Protein AF-A0A5B7X3A3-F1 (afdb_monomer_lite)

Structure (mmCIF, N/CA/C/O backbone):
data_AF-A0A5B7X3A3-F1
#
_entry.id   AF-A0A5B7X3A3-F1
#
loop_
_atom_site.group_PDB
_atom_site.id
_atom_site.type_symbol
_atom_site.label_atom_id
_atom_site.label_alt_id
_atom_site.label_comp_id
_atom_site.label_asym_id
_atom_site.label_entity_id
_atom_site.label_seq_id
_atom_site.pdbx_PDB_ins_code
_atom_site.Cartn_x
_atom_site.Cartn_y
_atom_site.Cartn_z
_atom_site.occupancy
_atom_site.B_iso_or_equiv
_atom_site.auth_seq_id
_atom_site.auth_comp_id
_atom_site.auth_asym_id
_atom_site.auth_atom_id
_atom_site.pdbx_PDB_model_num
ATOM 1 N N . MET A 1 1 ? 7.270 -2.723 -16.522 1.00 82.25 1 MET A N 1
ATOM 2 C CA . MET A 1 1 ? 7.005 -1.269 -16.725 1.00 82.25 1 MET A CA 1
ATOM 3 C C . MET A 1 1 ? 8.292 -0.487 -16.460 1.00 82.25 1 MET A C 1
ATOM 5 O O . MET A 1 1 ? 9.128 -0.999 -15.739 1.00 82.25 1 MET A O 1
ATOM 9 N N . LYS A 1 2 ? 8.498 0.722 -17.012 1.00 85.38 2 LYS A N 1
ATOM 10 C CA . LYS A 1 2 ? 9.693 1.534 -16.686 1.00 85.38 2 LYS A CA 1
ATOM 11 C C . LYS A 1 2 ? 9.581 2.162 -15.286 1.00 85.38 2 LYS A C 1
ATOM 13 O O . LYS A 1 2 ? 8.530 2.709 -14.952 1.00 85.38 2 LYS A O 1
ATOM 18 N N . LYS A 1 3 ? 10.686 2.175 -14.526 1.00 85.12 3 LYS A N 1
ATOM 19 C CA . LYS A 1 3 ? 10.807 2.754 -13.168 1.00 85.12 3 LYS A CA 1
ATOM 20 C C . LYS A 1 3 ? 10.191 4.150 -13.033 1.00 85.12 3 LYS A C 1
ATOM 22 O O . LYS A 1 3 ? 9.312 4.358 -12.205 1.00 85.12 3 LYS A O 1
ATOM 27 N N . HIS A 1 4 ? 10.581 5.091 -13.894 1.00 87.69 4 HIS A N 1
ATOM 28 C CA . HIS A 1 4 ? 10.053 6.460 -13.844 1.00 87.69 4 HIS A CA 1
ATOM 29 C C . HIS A 1 4 ? 8.538 6.536 -14.062 1.00 87.69 4 HIS A C 1
ATOM 31 O O . HIS A 1 4 ? 7.870 7.362 -13.447 1.00 87.69 4 HIS A O 1
ATOM 37 N N . THR A 1 5 ? 7.978 5.671 -14.910 1.00 89.38 5 THR A N 1
ATOM 38 C CA . THR A 1 5 ? 6.531 5.620 -15.142 1.00 89.38 5 THR A CA 1
ATOM 39 C C . THR A 1 5 ? 5.799 5.115 -13.904 1.00 89.38 5 THR A C 1
ATOM 41 O O . THR A 1 5 ? 4.796 5.709 -13.523 1.00 89.38 5 THR A O 1
ATOM 44 N N . ALA A 1 6 ? 6.327 4.072 -13.262 1.00 87.88 6 ALA A N 1
ATOM 45 C CA . ALA A 1 6 ? 5.771 3.505 -12.039 1.00 87.88 6 ALA A CA 1
ATOM 46 C C . ALA A 1 6 ? 5.747 4.532 -10.894 1.00 87.88 6 ALA A C 1
ATOM 48 O O . ALA A 1 6 ? 4.691 4.803 -10.325 1.00 87.88 6 ALA A O 1
ATOM 49 N N . ILE A 1 7 ? 6.889 5.183 -10.640 1.00 90.00 7 ILE A N 1
ATOM 50 C CA . ILE A 1 7 ? 7.012 6.237 -9.622 1.00 90.00 7 ILE A CA 1
ATOM 51 C C . ILE A 1 7 ? 6.060 7.395 -9.925 1.00 90.00 7 ILE A C 1
ATOM 53 O O . ILE A 1 7 ? 5.365 7.873 -9.032 1.00 90.00 7 ILE A O 1
ATOM 57 N N . ARG A 1 8 ? 5.981 7.836 -11.188 1.00 93.56 8 ARG A N 1
ATOM 58 C CA . ARG A 1 8 ? 5.074 8.922 -11.584 1.00 93.56 8 ARG A CA 1
ATOM 59 C C . ARG A 1 8 ? 3.616 8.581 -11.275 1.00 93.56 8 ARG A C 1
ATOM 61 O O . ARG A 1 8 ? 2.918 9.426 -10.732 1.00 93.56 8 ARG A O 1
ATOM 68 N N . LEU A 1 9 ? 3.172 7.363 -11.591 1.00 92.19 9 LEU A N 1
ATOM 69 C CA . LEU A 1 9 ? 1.798 6.932 -11.319 1.00 92.19 9 LEU A CA 1
ATOM 70 C C . LEU A 1 9 ? 1.484 6.938 -9.817 1.00 92.19 9 LEU A C 1
ATOM 72 O O . LEU A 1 9 ? 0.423 7.425 -9.433 1.00 92.19 9 LEU A O 1
ATOM 76 N N . LEU A 1 10 ? 2.407 6.462 -8.974 1.00 91.25 10 LEU A N 1
ATOM 77 C CA . LEU A 1 10 ? 2.237 6.493 -7.517 1.00 91.25 10 LEU A CA 1
ATOM 78 C C . LEU A 1 10 ? 2.225 7.926 -6.966 1.00 91.25 10 LEU A C 1
ATOM 80 O O . LEU A 1 10 ? 1.368 8.256 -6.151 1.00 91.25 10 LEU A O 1
ATOM 84 N N . ARG A 1 11 ? 3.105 8.808 -7.460 1.00 92.62 11 ARG A N 1
ATOM 85 C CA . ARG A 1 11 ? 3.114 10.230 -7.070 1.00 92.62 11 ARG A CA 1
ATOM 86 C C . ARG A 1 11 ? 1.816 10.944 -7.441 1.00 92.62 11 ARG A C 1
ATOM 88 O O . ARG A 1 11 ? 1.346 11.771 -6.669 1.00 92.62 11 ARG A O 1
ATOM 95 N N . THR A 1 12 ? 1.206 10.606 -8.576 1.00 93.00 12 THR A N 1
ATOM 96 C CA . THR A 1 12 ? -0.121 11.128 -8.936 1.00 93.00 12 THR A CA 1
ATOM 97 C C . THR A 1 12 ? -1.194 10.674 -7.943 1.00 93.00 12 THR A C 1
ATOM 99 O O . THR A 1 12 ? -2.018 11.487 -7.539 1.00 93.00 12 THR A O 1
ATOM 102 N N . GLN A 1 13 ? -1.175 9.416 -7.485 1.00 91.50 13 GLN A N 1
ATOM 103 C CA . GLN A 1 13 ? -2.125 8.968 -6.454 1.00 91.50 13 GLN A CA 1
ATOM 104 C C . GLN A 1 13 ? -1.891 9.662 -5.107 1.00 91.50 13 GLN A C 1
ATOM 106 O O . GLN A 1 13 ? -2.857 9.985 -4.417 1.00 91.50 13 GLN A O 1
ATOM 111 N N . LEU A 1 14 ? -0.631 9.953 -4.767 1.00 91.44 14 LEU A N 1
ATOM 112 C CA . LEU A 1 14 ? -0.276 10.721 -3.575 1.00 91.44 14 LEU A CA 1
ATOM 113 C C . LEU A 1 14 ? -0.814 12.154 -3.653 1.00 91.44 14 LEU A C 1
ATOM 115 O O . LEU A 1 14 ? -1.411 12.633 -2.704 1.00 91.44 14 LEU A O 1
ATOM 119 N N . GLN A 1 15 ? -0.712 12.824 -4.800 1.00 90.19 15 GLN A N 1
ATOM 120 C CA . GLN A 1 15 ? -1.330 14.145 -4.980 1.00 90.19 15 GLN A CA 1
ATOM 121 C C . GLN A 1 15 ? -2.860 14.081 -4.865 1.00 90.19 15 GLN A C 1
ATOM 123 O O . GLN A 1 15 ? -3.474 14.909 -4.193 1.00 90.19 15 GLN A O 1
ATOM 128 N N . ASN A 1 16 ? -3.473 13.059 -5.465 1.00 88.50 16 ASN A N 1
ATOM 129 C CA . ASN A 1 16 ? -4.925 12.899 -5.479 1.00 88.50 16 ASN A CA 1
ATOM 130 C C . ASN A 1 16 ? -5.526 12.627 -4.092 1.00 88.50 16 ASN A C 1
ATOM 132 O O . ASN A 1 16 ? -6.689 12.953 -3.882 1.00 88.50 16 ASN A O 1
ATOM 136 N N . ILE A 1 17 ? -4.766 12.078 -3.135 1.00 86.25 17 ILE A N 1
ATOM 137 C CA . ILE A 1 17 ? -5.293 11.801 -1.786 1.00 86.25 17 ILE A CA 1
ATOM 138 C C . ILE A 1 17 ? -5.632 13.085 -1.009 1.00 86.25 17 ILE A C 1
ATOM 140 O O . ILE A 1 17 ? -6.494 13.094 -0.121 1.00 86.25 17 ILE A O 1
ATOM 144 N N . HIS A 1 18 ? -4.959 14.187 -1.342 1.00 82.38 18 HIS A N 1
ATOM 145 C CA . HIS A 1 18 ? -5.186 15.490 -0.725 1.00 82.38 18 HIS A CA 1
ATOM 146 C C . HIS A 1 18 ? -6.265 16.299 -1.440 1.00 82.38 18 HIS A C 1
ATOM 148 O O . HIS A 1 18 ? -6.723 17.285 -0.873 1.00 82.38 18 HIS A O 1
ATOM 154 N N . ASN A 1 19 ? -6.707 15.873 -2.626 1.00 84.50 19 ASN A N 1
ATOM 155 C CA . ASN A 1 19 ? -7.786 16.543 -3.334 1.00 84.50 19 ASN A CA 1
ATOM 156 C C . ASN A 1 19 ? -9.098 16.398 -2.543 1.00 84.50 19 ASN A C 1
ATOM 158 O O . ASN A 1 19 ? -9.486 15.289 -2.170 1.00 84.50 19 ASN A O 1
ATOM 162 N N . GLU A 1 20 ? -9.749 17.520 -2.250 1.00 76.94 20 GLU A N 1
ATOM 163 C CA . GLU A 1 20 ? -11.013 17.555 -1.509 1.00 76.94 20 GLU A CA 1
ATOM 164 C C . GLU A 1 20 ? -12.199 17.102 -2.371 1.00 76.94 20 GLU A C 1
ATOM 166 O O . GLU A 1 20 ? -13.174 16.578 -1.833 1.00 76.94 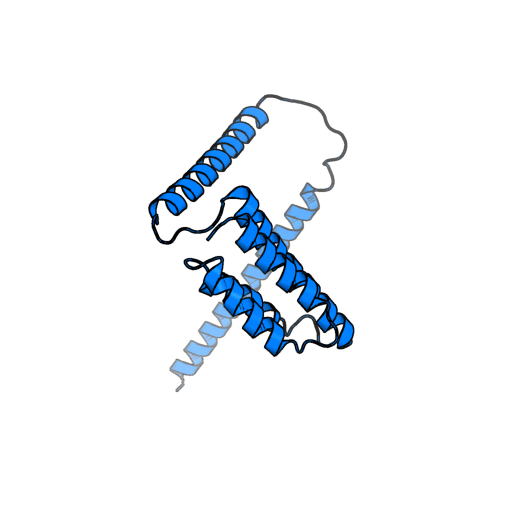20 GLU A O 1
ATOM 171 N N . ASP A 1 21 ? -12.079 17.217 -3.697 1.00 79.19 21 ASP A N 1
ATOM 172 C CA . ASP A 1 21 ? -13.144 16.890 -4.650 1.00 79.19 21 ASP A CA 1
ATOM 173 C C . ASP A 1 21 ? -13.256 15.385 -4.939 1.00 79.19 21 ASP A C 1
ATOM 175 O O . ASP A 1 21 ? -14.303 14.901 -5.374 1.00 79.19 21 ASP A O 1
ATOM 179 N N . ILE A 1 22 ? -12.179 14.624 -4.718 1.00 77.00 22 ILE A N 1
ATOM 180 C CA . ILE A 1 22 ? -12.147 13.191 -5.022 1.00 77.00 22 ILE A CA 1
ATOM 181 C C . ILE A 1 22 ? -12.740 12.411 -3.852 1.00 77.00 22 ILE A C 1
ATOM 183 O O . ILE A 1 22 ? -12.244 12.454 -2.721 1.00 77.00 22 ILE A O 1
ATOM 187 N N . LYS A 1 23 ? -13.779 11.618 -4.137 1.00 80.25 23 LYS A N 1
ATOM 188 C CA . LYS A 1 23 ? -14.327 10.697 -3.143 1.00 80.25 23 LYS A CA 1
ATOM 189 C C . LYS A 1 23 ? -13.310 9.613 -2.820 1.00 80.25 23 LYS A C 1
ATOM 191 O O . LYS A 1 23 ? -12.620 9.077 -3.683 1.00 80.25 23 LYS A O 1
ATOM 196 N N . ARG A 1 24 ? -13.264 9.235 -1.548 1.00 75.62 24 ARG A N 1
ATOM 197 C CA . ARG A 1 24 ? -12.320 8.241 -1.035 1.00 75.62 24 ARG A CA 1
ATOM 198 C C . ARG A 1 24 ? -12.383 6.905 -1.780 1.00 75.62 24 ARG A C 1
ATOM 200 O O . ARG A 1 24 ? -11.335 6.358 -2.107 1.00 75.62 24 ARG A O 1
ATOM 207 N N . ASP A 1 25 ? -13.583 6.404 -2.052 1.00 81.69 25 ASP A N 1
ATOM 208 C CA . ASP A 1 25 ? -13.771 5.106 -2.711 1.00 81.69 25 ASP A CA 1
ATOM 209 C C . ASP A 1 25 ? -13.267 5.145 -4.159 1.00 81.69 25 ASP A C 1
ATOM 211 O O . ASP A 1 25 ? -12.625 4.210 -4.632 1.00 81.69 25 ASP A O 1
ATOM 215 N N . GLU A 1 26 ? -13.465 6.275 -4.841 1.00 84.56 26 GLU A N 1
ATOM 216 C CA . GLU A 1 26 ? -12.942 6.511 -6.189 1.00 84.56 26 GLU A CA 1
ATOM 217 C C . GLU A 1 26 ? -11.408 6.553 -6.185 1.00 84.56 26 GLU A C 1
ATOM 219 O O . GLU A 1 26 ? -10.762 5.933 -7.036 1.00 84.56 26 GLU A O 1
ATOM 224 N N . TRP A 1 27 ? -10.812 7.217 -5.189 1.00 89.62 27 TRP A N 1
ATOM 225 C CA . TRP A 1 27 ? -9.362 7.216 -4.998 1.00 89.62 27 TRP A CA 1
ATOM 226 C C . TRP A 1 27 ? -8.820 5.808 -4.727 1.00 89.62 27 TRP A C 1
ATOM 228 O O . TRP A 1 27 ? -7.800 5.429 -5.306 1.00 89.62 27 TRP A O 1
ATOM 238 N N . LEU A 1 28 ? -9.506 5.016 -3.897 1.00 87.56 28 LEU A N 1
ATOM 239 C CA . LEU A 1 28 ? -9.104 3.649 -3.567 1.00 87.56 28 LEU A CA 1
ATOM 240 C C . LEU A 1 28 ? -9.117 2.755 -4.813 1.00 87.56 28 LEU A C 1
ATOM 242 O O . LEU A 1 28 ? -8.113 2.115 -5.111 1.00 87.56 28 LEU A O 1
ATOM 246 N N . ILE A 1 29 ? -10.196 2.781 -5.600 1.00 88.25 29 ILE A N 1
ATOM 247 C CA . ILE A 1 29 ? -10.321 2.006 -6.848 1.00 88.25 29 ILE A CA 1
ATOM 248 C C . ILE A 1 29 ? -9.233 2.400 -7.861 1.00 88.25 29 ILE A C 1
ATOM 250 O O . ILE A 1 29 ? -8.570 1.538 -8.457 1.00 88.25 29 ILE A O 1
ATOM 254 N N . SER A 1 30 ? -9.016 3.707 -8.039 1.00 90.00 30 SER A N 1
ATOM 255 C CA . SER A 1 30 ? -7.948 4.247 -8.890 1.00 90.00 30 SER A CA 1
ATOM 256 C C . SER A 1 30 ? -6.570 3.759 -8.433 1.00 90.00 30 SER A C 1
ATOM 258 O O . SER A 1 30 ? -5.777 3.256 -9.234 1.00 90.00 30 SER A O 1
ATOM 260 N N . THR A 1 31 ? -6.299 3.853 -7.132 1.00 89.69 31 THR A N 1
ATOM 261 C CA . THR A 1 31 ? -5.017 3.468 -6.535 1.00 89.69 31 THR A CA 1
ATOM 262 C C . THR A 1 31 ? -4.783 1.967 -6.649 1.00 89.69 31 THR A C 1
ATOM 264 O O . THR A 1 31 ? -3.706 1.560 -7.077 1.00 89.69 31 THR A O 1
ATOM 267 N N . THR A 1 32 ? -5.792 1.139 -6.389 1.00 90.06 32 THR A N 1
ATOM 268 C CA . THR A 1 32 ? -5.745 -0.317 -6.588 1.00 90.06 32 THR A CA 1
ATOM 269 C C . THR A 1 32 ? -5.398 -0.675 -8.033 1.00 90.06 32 THR A C 1
ATOM 271 O O . THR A 1 32 ? -4.511 -1.493 -8.281 1.00 90.06 32 THR A O 1
ATOM 274 N N . THR A 1 33 ? -6.009 0.006 -9.005 1.00 91.19 33 THR A N 1
ATOM 275 C CA . THR A 1 33 ? -5.699 -0.192 -10.432 1.00 91.19 33 THR A CA 1
ATOM 276 C C . THR A 1 33 ? -4.245 0.160 -10.758 1.00 91.19 33 THR A C 1
ATOM 278 O O . THR A 1 33 ? -3.593 -0.522 -11.553 1.00 91.19 33 THR A O 1
ATOM 281 N N . VAL A 1 34 ? -3.711 1.221 -10.147 1.00 90.81 34 VAL A N 1
ATOM 282 C CA . VAL A 1 34 ? -2.298 1.595 -10.287 1.00 90.81 34 VAL A CA 1
ATOM 283 C C . VA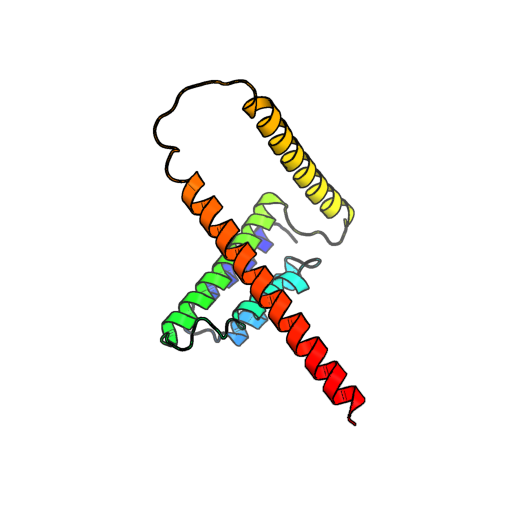L A 1 34 ? -1.390 0.551 -9.638 1.00 90.81 34 VAL A C 1
ATOM 285 O O . VAL A 1 34 ? -0.421 0.132 -10.270 1.00 90.81 34 VAL A O 1
ATOM 288 N N . LEU A 1 35 ? -1.706 0.088 -8.428 1.00 88.81 35 LEU A N 1
ATOM 289 C CA . LEU A 1 35 ? -0.908 -0.903 -7.705 1.00 88.81 35 LEU A CA 1
ATOM 290 C C . LEU A 1 35 ? -0.826 -2.234 -8.455 1.00 88.81 35 LEU A C 1
ATOM 292 O O . LEU A 1 35 ? 0.270 -2.768 -8.578 1.00 88.81 35 LEU A O 1
ATOM 296 N N . LEU A 1 36 ? -1.921 -2.705 -9.057 1.00 89.00 36 LEU A N 1
ATOM 297 C CA . LEU A 1 36 ? -1.921 -3.903 -9.913 1.00 89.00 36 LEU A CA 1
ATOM 298 C C . LEU A 1 36 ? -0.958 -3.786 -11.102 1.00 89.00 36 LEU A C 1
ATOM 300 O O . LEU A 1 36 ? -0.355 -4.767 -11.529 1.00 89.00 36 LEU A O 1
ATOM 304 N N . ARG A 1 37 ? -0.799 -2.576 -11.649 1.00 85.62 37 ARG A N 1
ATOM 305 C CA . ARG A 1 37 ? 0.117 -2.320 -12.770 1.00 85.62 37 ARG A CA 1
ATOM 306 C C . ARG A 1 37 ? 1.563 -2.160 -12.316 1.00 85.62 37 ARG A C 1
ATOM 308 O O . ARG A 1 37 ? 2.471 -2.531 -13.057 1.00 85.62 37 ARG A O 1
ATOM 315 N N . VAL A 1 38 ? 1.775 -1.549 -11.152 1.00 87.25 38 VAL A N 1
ATOM 316 C CA . VAL A 1 38 ? 3.103 -1.237 -10.606 1.00 87.25 38 VAL A CA 1
ATOM 317 C C . VAL A 1 38 ? 3.749 -2.442 -9.931 1.00 87.25 38 VAL A C 1
ATOM 319 O O . VAL A 1 38 ? 4.946 -2.655 -10.115 1.00 87.25 38 VAL A O 1
ATOM 322 N N . PHE A 1 39 ? 2.952 -3.234 -9.223 1.00 86.94 39 PHE A N 1
ATOM 323 C CA . PHE A 1 39 ? 3.381 -4.374 -8.424 1.00 86.94 39 PHE A CA 1
ATOM 324 C C . PHE A 1 39 ? 2.584 -5.634 -8.791 1.00 86.94 39 PHE A C 1
ATOM 326 O O . PHE A 1 39 ? 1.815 -6.132 -7.975 1.00 86.94 39 PHE A O 1
ATOM 333 N N . PRO A 1 40 ? 2.706 -6.166 -10.018 1.00 84.50 40 PRO A N 1
ATOM 334 C CA . PRO A 1 40 ? 1.913 -7.314 -10.460 1.00 84.50 40 PRO A CA 1
ATOM 335 C C . PRO A 1 40 ? 2.076 -8.579 -9.598 1.00 84.50 40 PRO A C 1
ATOM 337 O O . PRO A 1 40 ? 1.218 -9.453 -9.667 1.00 84.50 40 PRO A O 1
ATOM 340 N N . LEU A 1 41 ? 3.157 -8.714 -8.821 1.00 82.31 41 LEU A N 1
AT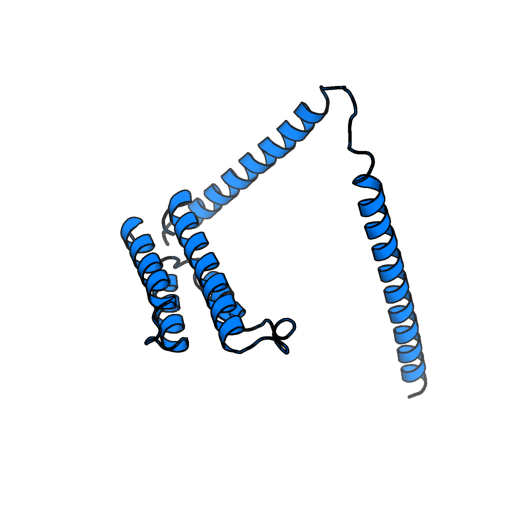OM 341 C CA . LEU A 1 41 ? 3.404 -9.881 -7.967 1.00 82.31 41 LEU A CA 1
ATOM 342 C C . LEU A 1 41 ? 2.962 -9.653 -6.520 1.00 82.31 41 LEU A C 1
ATOM 344 O O . LEU A 1 41 ? 2.522 -10.597 -5.866 1.00 82.31 41 LEU A O 1
ATOM 348 N N . SER A 1 42 ? 3.096 -8.427 -6.008 1.00 84.56 42 SER A N 1
ATOM 349 C CA . SER A 1 42 ? 2.775 -8.100 -4.611 1.00 84.56 42 SER A CA 1
ATOM 350 C C . SER A 1 42 ? 1.530 -7.223 -4.430 1.00 84.56 42 SER A C 1
ATOM 352 O O . SER A 1 42 ? 1.244 -6.799 -3.304 1.00 84.56 42 SER A O 1
ATOM 354 N N . ALA A 1 43 ? 0.766 -6.983 -5.503 1.00 85.94 43 ALA A N 1
ATOM 355 C CA . ALA A 1 43 ? -0.426 -6.137 -5.503 1.00 85.94 43 ALA A CA 1
ATOM 356 C C . ALA A 1 43 ? -1.405 -6.504 -4.388 1.00 85.94 43 ALA A C 1
ATOM 358 O O . ALA A 1 43 ? -1.749 -5.627 -3.606 1.00 85.94 43 ALA A O 1
ATOM 359 N N . ASP A 1 44 ? -1.788 -7.775 -4.253 1.00 83.75 44 ASP A N 1
ATOM 360 C CA . ASP A 1 44 ? -2.805 -8.206 -3.282 1.00 83.75 44 ASP A CA 1
ATOM 361 C C . ASP A 1 44 ? -2.439 -7.818 -1.844 1.00 83.75 44 ASP A C 1
ATOM 363 O O . ASP A 1 44 ? -3.262 -7.303 -1.087 1.00 83.75 44 ASP A O 1
ATOM 367 N N . LYS A 1 45 ? -1.163 -7.984 -1.473 1.00 85.62 45 LYS A N 1
ATOM 368 C CA . LYS A 1 45 ? -0.668 -7.598 -0.147 1.00 85.62 45 LYS A CA 1
ATOM 369 C C . LYS A 1 45 ? -0.698 -6.081 0.039 1.00 85.62 45 LYS A C 1
ATOM 371 O O . LYS A 1 45 ? -1.082 -5.609 1.108 1.00 85.62 45 LYS A O 1
ATOM 376 N N . LYS A 1 46 ? -0.274 -5.319 -0.973 1.00 87.62 46 LYS A N 1
ATOM 377 C CA . LYS A 1 46 ? -0.220 -3.848 -0.917 1.00 87.62 46 LYS A CA 1
ATOM 378 C C . LYS A 1 46 ? -1.621 -3.229 -0.911 1.00 87.62 46 LYS A C 1
ATOM 380 O O . LYS A 1 46 ? -1.874 -2.303 -0.147 1.00 87.62 46 LYS A O 1
ATOM 385 N N . ILE A 1 47 ? -2.546 -3.786 -1.688 1.00 87.94 47 ILE A N 1
ATOM 386 C CA . ILE A 1 47 ? -3.970 -3.428 -1.682 1.00 87.94 47 ILE A CA 1
ATOM 387 C C . ILE A 1 47 ? -4.559 -3.704 -0.298 1.00 87.94 47 ILE A C 1
ATOM 389 O O . ILE A 1 47 ? -5.103 -2.792 0.318 1.00 87.94 47 ILE A O 1
ATOM 393 N N . GLY A 1 48 ? -4.335 -4.902 0.256 1.00 84.31 48 GLY A N 1
ATOM 394 C CA . GLY A 1 48 ? -4.810 -5.250 1.596 1.00 84.31 48 GLY A CA 1
ATOM 395 C C . GLY A 1 48 ? -4.277 -4.320 2.695 1.00 84.31 48 GLY A C 1
ATOM 396 O O . GLY A 1 48 ? -5.016 -3.956 3.605 1.00 84.31 48 GLY A O 1
ATOM 397 N N . GLN A 1 49 ? -3.021 -3.866 2.608 1.00 84.44 49 GLN A N 1
ATOM 398 C CA . GLN A 1 49 ? -2.471 -2.864 3.536 1.00 84.44 49 GLN A CA 1
ATOM 399 C C . GLN A 1 49 ? -3.189 -1.511 3.439 1.00 84.44 49 GLN A C 1
ATOM 401 O O . GLN A 1 49 ? -3.407 -0.854 4.462 1.00 84.44 49 GLN A O 1
ATOM 406 N N . LEU A 1 50 ? -3.553 -1.101 2.222 1.00 83.12 50 LEU A N 1
ATOM 407 C CA . LEU A 1 50 ? -4.250 0.154 1.959 1.00 83.12 50 LEU A CA 1
ATOM 408 C C . LEU A 1 50 ? -5.712 0.099 2.439 1.00 83.12 50 LEU A C 1
ATOM 410 O O . LEU A 1 50 ? -6.202 1.056 3.037 1.00 83.12 50 LEU A O 1
ATOM 414 N N . GLU A 1 51 ? -6.383 -1.037 2.251 1.00 81.75 51 GLU A N 1
ATOM 415 C CA . GLU A 1 51 ? -7.753 -1.290 2.723 1.00 81.75 51 GLU A CA 1
ATOM 416 C C . GLU A 1 51 ? -7.817 -1.396 4.256 1.00 81.75 51 GLU A C 1
ATOM 418 O O . GLU A 1 51 ? -8.700 -0.828 4.896 1.00 81.75 51 GLU A O 1
ATOM 423 N N . GLN A 1 52 ? -6.815 -2.012 4.895 1.00 77.06 52 GLN A N 1
ATOM 424 C CA . GLN A 1 52 ? -6.726 -2.129 6.361 1.00 77.06 52 GLN A CA 1
ATOM 425 C C . GLN A 1 52 ? -6.565 -0.794 7.102 1.00 77.06 52 GLN A C 1
ATOM 427 O O . GLN A 1 52 ? -6.686 -0.749 8.330 1.00 77.06 52 GLN A O 1
ATOM 432 N N . ILE A 1 53 ? -6.338 0.320 6.399 1.00 70.12 53 ILE A N 1
ATOM 433 C CA . ILE A 1 53 ? -6.433 1.669 6.982 1.00 70.12 53 ILE A CA 1
ATOM 434 C C . ILE A 1 53 ? -7.827 1.906 7.603 1.00 70.12 53 ILE A C 1
ATOM 436 O O . ILE A 1 53 ? -7.974 2.745 8.494 1.00 70.12 53 ILE A O 1
ATOM 440 N N . GLU A 1 54 ? -8.836 1.140 7.182 1.00 59.81 54 GLU A N 1
ATOM 441 C CA . GLU A 1 54 ? -10.215 1.212 7.671 1.00 59.81 54 GLU A CA 1
ATOM 442 C C . GLU A 1 54 ? -10.442 0.576 9.044 1.00 59.81 54 GLU A C 1
ATOM 444 O O . GLU A 1 54 ? -11.293 1.052 9.797 1.00 59.81 54 GLU A O 1
ATOM 449 N N . ASN A 1 55 ? -9.631 -0.409 9.430 1.00 56.69 55 ASN A N 1
ATOM 450 C CA . ASN A 1 55 ? -9.911 -1.273 10.576 1.00 56.69 55 ASN A CA 1
ATOM 451 C C . ASN A 1 55 ? -9.096 -0.907 11.819 1.00 56.69 55 ASN A C 1
ATOM 453 O O . ASN A 1 55 ? -8.346 -1.728 12.340 1.00 56.69 55 ASN A O 1
ATOM 457 N N . ASN A 1 56 ? -9.260 0.317 12.330 1.00 54.44 56 ASN A N 1
ATOM 458 C CA . ASN A 1 56 ? -8.777 0.647 13.676 1.00 54.44 56 ASN A CA 1
ATOM 459 C C . ASN A 1 56 ? -9.931 1.127 14.575 1.00 54.44 56 ASN A C 1
ATOM 461 O O . ASN A 1 56 ? -10.040 2.323 14.849 1.00 54.44 56 ASN A O 1
ATOM 465 N N . PRO A 1 57 ? -10.833 0.219 14.994 1.00 52.81 57 PRO A N 1
ATOM 466 C CA . PRO A 1 57 ? -12.015 0.585 15.773 1.00 52.81 57 PRO A CA 1
ATOM 467 C C . PRO A 1 57 ? -11.672 1.167 17.156 1.00 52.81 57 PRO A C 1
ATOM 469 O O . PRO A 1 57 ? -12.408 2.007 17.650 1.00 52.81 57 PRO A O 1
ATOM 472 N N . GLY A 1 58 ? -10.526 0.812 17.750 1.00 52.94 58 GLY A N 1
ATOM 473 C CA . GLY A 1 58 ? -10.207 1.168 19.141 1.00 52.94 58 GLY A CA 1
ATOM 474 C C . GLY A 1 58 ? -9.548 2.532 19.390 1.00 52.94 58 GLY A C 1
ATOM 475 O O . GLY A 1 58 ? -9.305 2.860 20.543 1.00 52.94 58 GLY A O 1
ATOM 476 N N . TYR A 1 59 ? -9.217 3.322 18.359 1.00 52.06 59 TYR A N 1
ATOM 477 C CA . TYR A 1 59 ? -8.441 4.571 18.532 1.00 52.06 59 TYR A CA 1
ATOM 478 C C . TYR A 1 59 ? -9.247 5.857 18.278 1.00 52.06 59 TYR A C 1
ATOM 480 O O . TYR A 1 59 ? -8.706 6.956 18.352 1.00 52.06 59 TYR A O 1
ATOM 488 N N . PHE A 1 60 ? -10.524 5.746 17.904 1.00 54.31 60 PHE A N 1
ATOM 489 C CA . PHE A 1 60 ? -11.226 6.822 17.197 1.00 54.31 60 PHE A CA 1
ATOM 490 C C . PHE A 1 60 ? -12.635 7.149 17.707 1.00 54.31 60 PHE A C 1
ATOM 492 O O . PHE A 1 60 ? -13.318 7.939 17.049 1.00 54.31 60 PHE A O 1
ATOM 499 N N . GLU A 1 61 ? -13.077 6.582 18.831 1.00 58.56 61 GLU A N 1
ATOM 500 C CA . GLU A 1 61 ? -14.400 6.904 19.394 1.00 58.56 61 GLU A CA 1
ATOM 501 C C . GLU A 1 61 ? -14.476 8.362 19.886 1.00 58.56 61 GLU A C 1
ATOM 503 O O . GLU A 1 61 ? -15.486 9.021 19.656 1.00 58.56 61 GLU A O 1
ATOM 508 N N . ASP A 1 62 ? -13.365 8.922 20.382 1.00 60.00 62 ASP A N 1
ATOM 509 C CA . ASP A 1 62 ? -13.315 10.289 20.932 1.00 60.00 62 ASP A CA 1
ATOM 510 C C . ASP A 1 62 ? -12.806 11.368 19.950 1.00 60.00 62 ASP A C 1
ATOM 512 O O . ASP A 1 62 ? -12.708 12.549 20.294 1.00 60.00 62 ASP A O 1
ATOM 516 N N . LEU A 1 63 ? -12.442 11.002 18.713 1.00 64.38 63 LEU A N 1
ATOM 517 C CA . LEU A 1 63 ? -11.806 11.925 17.762 1.00 64.38 63 LEU A CA 1
ATOM 518 C C . LEU A 1 63 ? -12.793 12.482 16.714 1.00 64.38 63 LEU A C 1
ATOM 520 O O . LEU A 1 63 ? -13.484 11.710 16.041 1.00 64.38 63 LEU A O 1
ATOM 524 N N . PRO A 1 64 ? -12.793 13.810 16.459 1.00 74.06 64 PRO A N 1
ATOM 525 C CA . PRO A 1 64 ? -13.589 14.425 15.398 1.00 74.06 64 PRO A CA 1
ATOM 526 C C . PRO A 1 64 ? -13.349 13.768 14.033 1.00 74.06 64 PRO A C 1
ATOM 528 O O . PRO A 1 64 ? -12.213 13.435 13.685 1.00 74.06 64 PRO A O 1
ATOM 531 N N . ALA A 1 65 ? -14.401 13.644 13.216 1.00 70.50 65 ALA A N 1
ATOM 532 C CA . ALA A 1 65 ? -14.351 13.006 11.893 1.00 70.50 65 ALA A CA 1
ATOM 533 C C . ALA A 1 65 ? -13.195 13.506 11.005 1.00 70.50 65 ALA A C 1
ATOM 535 O O . ALA A 1 65 ? -12.516 12.701 10.372 1.00 70.50 65 ALA A O 1
ATOM 536 N N . GLN A 1 66 ? -12.905 14.808 11.030 1.00 72.31 66 GLN A N 1
ATOM 537 C CA . GLN A 1 66 ? -11.808 15.408 10.266 1.00 72.31 66 GLN A CA 1
ATOM 538 C C . GLN A 1 66 ? -10.421 14.905 10.692 1.00 72.31 66 GLN A C 1
ATOM 540 O O 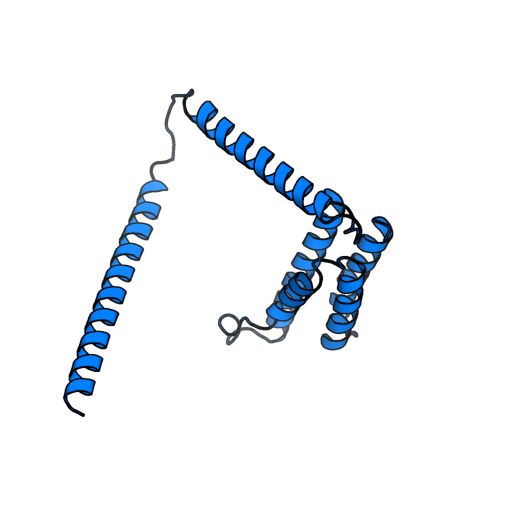. GLN A 1 66 ? -9.604 14.583 9.833 1.00 72.31 66 GLN A O 1
ATOM 545 N N . LYS A 1 67 ? -10.158 14.752 11.999 1.00 74.38 67 LYS A N 1
ATOM 546 C CA . LYS A 1 67 ? -8.877 14.212 12.492 1.00 74.38 67 LYS A CA 1
ATOM 547 C C . LYS A 1 67 ? -8.694 12.747 12.094 1.00 74.38 67 LYS A C 1
ATOM 549 O O . LYS A 1 67 ? -7.587 12.332 11.764 1.00 74.38 67 LYS A O 1
ATOM 554 N N . ARG A 1 68 ? -9.788 11.979 12.059 1.00 71.31 68 ARG A N 1
ATOM 555 C CA . ARG A 1 68 ? -9.783 10.580 11.595 1.00 71.31 68 ARG A CA 1
ATOM 556 C C . ARG A 1 68 ? -9.444 10.487 10.111 1.00 71.31 68 ARG A C 1
ATOM 558 O O . ARG A 1 68 ? -8.627 9.660 9.720 1.00 71.31 68 ARG A O 1
ATOM 565 N N . ILE A 1 69 ? -10.038 11.356 9.295 1.00 76.00 69 ILE A N 1
ATOM 566 C CA . ILE A 1 69 ? -9.747 11.436 7.859 1.00 76.00 69 ILE A CA 1
ATOM 567 C C . ILE A 1 69 ? -8.285 11.834 7.635 1.00 76.00 69 ILE A C 1
ATOM 569 O O . ILE A 1 69 ? -7.600 11.168 6.865 1.00 76.00 69 ILE A O 1
ATOM 573 N N . ALA A 1 70 ? -7.786 12.848 8.346 1.00 79.44 70 ALA A N 1
ATOM 574 C CA . ALA A 1 70 ? -6.394 13.286 8.245 1.00 79.44 70 ALA A CA 1
ATOM 575 C C . ALA A 1 70 ? -5.403 12.162 8.597 1.00 79.44 70 ALA A C 1
ATOM 577 O O . ALA A 1 70 ? -4.520 11.862 7.800 1.00 79.44 70 ALA A O 1
ATOM 578 N N . ALA A 1 71 ? -5.608 11.464 9.720 1.00 80.44 71 ALA A N 1
ATOM 579 C CA . ALA A 1 71 ? -4.753 10.346 10.129 1.00 80.44 71 ALA A CA 1
ATOM 580 C C . ALA A 1 71 ? -4.768 9.183 9.117 1.00 80.44 71 ALA A C 1
ATOM 582 O O . ALA A 1 71 ? -3.742 8.554 8.854 1.00 80.44 71 ALA A O 1
ATOM 583 N N . ARG A 1 72 ? -5.931 8.895 8.514 1.00 78.94 72 ARG A N 1
ATOM 584 C CA . ARG A 1 72 ? -6.051 7.879 7.456 1.00 78.94 72 ARG A CA 1
ATOM 585 C C . ARG A 1 72 ? -5.314 8.294 6.182 1.00 78.94 72 ARG A C 1
ATOM 587 O O . ARG A 1 72 ? -4.630 7.455 5.601 1.00 78.94 72 ARG A O 1
ATOM 594 N N . LYS A 1 73 ? -5.420 9.565 5.774 1.00 84.00 73 LYS A N 1
ATOM 595 C CA . LYS A 1 73 ? -4.680 10.116 4.626 1.00 84.00 73 LYS A CA 1
ATOM 596 C C . LYS A 1 73 ? -3.171 10.030 4.856 1.00 84.00 73 LYS A C 1
ATOM 598 O O . LYS A 1 73 ? -2.464 9.499 4.012 1.00 84.00 73 LYS A O 1
ATOM 603 N N . GLU A 1 74 ? -2.704 10.431 6.033 1.00 85.88 74 GLU A N 1
ATOM 604 C CA . GLU A 1 74 ? -1.287 10.366 6.408 1.00 85.88 74 GLU A CA 1
ATOM 605 C C . GLU A 1 74 ? -0.745 8.924 6.399 1.00 85.88 74 GLU A C 1
ATOM 607 O O . GLU A 1 74 ? 0.368 8.654 5.947 1.00 85.88 74 GLU A O 1
ATOM 612 N N . LYS A 1 75 ? -1.537 7.952 6.871 1.00 85.44 75 LYS A N 1
ATOM 613 C CA . LYS A 1 75 ? -1.153 6.533 6.834 1.00 85.44 75 LYS A CA 1
ATOM 614 C C . LYS A 1 75 ? -1.069 5.999 5.400 1.00 85.44 75 LYS A C 1
ATOM 616 O O . LYS A 1 75 ? -0.132 5.274 5.072 1.00 85.44 75 LYS A O 1
ATOM 621 N N . ALA A 1 76 ? -2.028 6.358 4.553 1.00 86.94 76 ALA A N 1
ATOM 622 C CA . ALA A 1 76 ? -2.027 5.992 3.139 1.00 86.94 76 ALA A CA 1
ATOM 623 C C . ALA A 1 76 ? -0.844 6.617 2.385 1.00 86.94 76 ALA A C 1
ATOM 625 O O . ALA A 1 76 ? -0.183 5.936 1.602 1.00 86.94 76 ALA A O 1
ATOM 626 N N . GLU A 1 77 ? -0.534 7.879 2.673 1.00 87.88 77 GLU A N 1
ATOM 627 C CA . GLU A 1 77 ? 0.631 8.581 2.139 1.00 87.88 77 GLU A CA 1
ATOM 628 C C . GLU A 1 77 ? 1.931 7.860 2.509 1.00 87.88 77 GLU A C 1
ATOM 630 O O . GLU A 1 77 ? 2.757 7.588 1.636 1.00 87.88 77 GLU A O 1
ATOM 635 N N . ARG A 1 78 ? 2.085 7.461 3.778 1.00 87.44 78 ARG A N 1
ATOM 636 C CA . ARG A 1 78 ? 3.238 6.667 4.227 1.00 87.44 78 ARG A CA 1
ATOM 637 C C . ARG A 1 78 ? 3.394 5.367 3.441 1.00 87.44 78 ARG A C 1
ATOM 639 O O . ARG A 1 78 ? 4.500 5.056 3.013 1.00 87.44 78 ARG A O 1
ATOM 646 N N . PHE A 1 79 ? 2.313 4.627 3.197 1.00 88.31 79 PHE A N 1
ATOM 647 C CA . PHE A 1 79 ? 2.398 3.414 2.377 1.00 88.31 79 PHE A CA 1
ATOM 648 C C . PHE A 1 79 ? 2.824 3.708 0.937 1.00 88.31 79 PHE A C 1
ATOM 650 O O . PHE A 1 79 ? 3.716 3.035 0.425 1.00 88.31 79 PHE A O 1
ATOM 657 N N . LEU A 1 80 ? 2.242 4.726 0.297 1.00 89.56 80 LEU A N 1
ATOM 658 C CA . LEU A 1 80 ? 2.613 5.099 -1.070 1.00 89.56 80 LEU A CA 1
ATOM 659 C C . LEU A 1 80 ? 4.071 5.564 -1.172 1.00 89.56 80 LEU A C 1
ATOM 661 O O . LEU A 1 80 ? 4.756 5.187 -2.123 1.00 89.56 80 LEU A O 1
ATOM 665 N N . ASN A 1 81 ? 4.563 6.322 -0.191 1.00 89.31 81 ASN A N 1
ATOM 666 C CA . ASN A 1 81 ? 5.967 6.726 -0.116 1.00 89.31 81 ASN A CA 1
ATOM 667 C C . ASN A 1 81 ? 6.895 5.517 0.040 1.00 89.31 81 ASN A C 1
ATOM 669 O O . ASN A 1 81 ? 7.849 5.394 -0.724 1.00 89.31 81 ASN A O 1
ATOM 673 N N . ASN A 1 82 ? 6.562 4.574 0.925 1.00 88.19 82 ASN A N 1
ATOM 674 C CA . ASN A 1 82 ? 7.331 3.336 1.080 1.00 88.19 82 ASN A CA 1
ATOM 675 C C . ASN A 1 82 ? 7.365 2.521 -0.223 1.00 88.19 82 ASN A C 1
ATOM 677 O O . ASN A 1 82 ? 8.383 1.931 -0.568 1.00 88.19 82 ASN A O 1
ATOM 681 N N . TYR A 1 83 ? 6.265 2.493 -0.980 1.00 89.00 83 TYR A N 1
ATOM 682 C CA . TYR A 1 83 ? 6.217 1.810 -2.275 1.00 89.00 83 TYR A CA 1
ATOM 683 C C . TYR A 1 83 ? 7.064 2.512 -3.343 1.00 89.00 83 TYR A C 1
ATOM 685 O O . TYR A 1 83 ? 7.677 1.845 -4.175 1.00 89.00 83 TYR A O 1
ATOM 693 N N . ILE A 1 84 ? 7.118 3.846 -3.334 1.00 88.88 84 ILE A N 1
ATOM 694 C CA . ILE A 1 84 ? 8.019 4.606 -4.209 1.00 88.88 84 ILE A CA 1
ATOM 695 C C . ILE A 1 84 ? 9.475 4.297 -3.852 1.00 88.88 84 ILE A C 1
ATOM 697 O O . ILE A 1 84 ? 10.255 3.995 -4.754 1.00 88.88 84 ILE A O 1
ATOM 701 N N . GLU A 1 85 ? 9.818 4.313 -2.565 1.00 86.00 85 GLU A N 1
ATOM 702 C CA . GLU A 1 85 ? 11.162 3.993 -2.075 1.00 86.00 85 GLU A CA 1
ATOM 703 C C . GLU A 1 85 ? 11.573 2.561 -2.446 1.00 86.00 85 GLU A C 1
ATOM 705 O O . GLU A 1 85 ? 12.674 2.331 -2.943 1.00 86.00 85 GLU A O 1
ATOM 710 N N . GLU A 1 86 ? 10.662 1.597 -2.315 1.00 83.38 86 GLU A N 1
ATOM 711 C CA . GLU A 1 86 ? 10.883 0.212 -2.737 1.00 83.38 86 GLU A CA 1
ATOM 712 C C . GLU A 1 86 ? 11.246 0.125 -4.226 1.00 83.38 86 GLU A C 1
ATOM 714 O O . GLU A 1 86 ? 12.217 -0.537 -4.588 1.00 83.38 86 GLU A O 1
ATOM 719 N N . ILE A 1 87 ? 10.542 0.859 -5.094 1.00 84.19 87 ILE A N 1
ATOM 720 C CA . ILE A 1 87 ? 10.878 0.943 -6.525 1.00 84.19 87 ILE A CA 1
ATOM 721 C C . ILE A 1 87 ? 12.208 1.676 -6.747 1.00 84.19 87 ILE A C 1
ATOM 723 O O . ILE A 1 87 ? 12.944 1.387 -7.701 1.00 84.19 87 ILE A O 1
ATOM 727 N N . GLU A 1 88 ? 12.526 2.661 -5.911 1.00 80.25 88 GLU A N 1
ATOM 728 C CA . GLU A 1 88 ? 13.782 3.396 -5.986 1.00 80.25 88 GLU A CA 1
ATOM 729 C C . GLU A 1 88 ? 14.988 2.509 -5.667 1.00 80.25 88 GLU A C 1
ATOM 731 O O . GLU A 1 88 ? 15.964 2.552 -6.426 1.00 80.25 88 GLU A O 1
ATOM 736 N N . VAL A 1 89 ? 14.873 1.659 -4.647 1.00 79.88 89 VAL A N 1
ATOM 737 C CA . VAL A 1 89 ? 15.930 0.759 -4.166 1.00 79.88 89 VAL A CA 1
ATOM 738 C C . VAL A 1 89 ? 15.992 -0.546 -4.962 1.00 79.88 89 VAL A C 1
ATOM 740 O O . VAL A 1 89 ? 17.068 -0.946 -5.403 1.00 79.88 89 VAL A O 1
ATOM 743 N N . MET A 1 90 ? 14.855 -1.218 -5.160 1.00 78.88 90 MET A N 1
ATOM 744 C CA . MET A 1 90 ? 14.787 -2.568 -5.742 1.00 78.88 90 MET A CA 1
ATOM 745 C C . MET A 1 90 ? 14.446 -2.576 -7.236 1.00 78.88 90 MET A C 1
ATOM 747 O O . MET A 1 90 ? 14.672 -3.575 -7.917 1.00 78.88 90 MET A O 1
ATOM 751 N N . GLY A 1 91 ? 13.938 -1.465 -7.771 1.00 79.62 91 GLY A N 1
ATOM 752 C CA . GLY A 1 91 ? 13.439 -1.397 -9.143 1.00 79.62 91 GLY A CA 1
ATOM 753 C C . GLY A 1 91 ? 11.989 -1.870 -9.271 1.00 79.62 91 GLY A C 1
ATOM 754 O O . GLY A 1 91 ? 11.282 -2.078 -8.292 1.00 79.62 91 GLY A O 1
ATOM 755 N N . THR A 1 92 ? 11.501 -1.976 -10.506 1.00 82.62 92 THR A N 1
ATOM 756 C CA . THR A 1 92 ? 10.128 -2.431 -10.769 1.00 82.62 92 THR A CA 1
ATOM 757 C C . THR A 1 92 ? 10.049 -3.945 -10.757 1.00 82.62 92 THR A C 1
ATOM 759 O O . THR A 1 92 ? 10.904 -4.598 -11.354 1.00 82.62 92 THR A O 1
ATOM 762 N N . GLU A 1 93 ? 8.971 -4.490 -10.198 1.00 77.25 93 GLU A N 1
ATOM 763 C CA . GLU A 1 93 ? 8.673 -5.913 -10.326 1.00 77.25 93 GLU A CA 1
ATOM 764 C C . GLU A 1 93 ? 8.559 -6.298 -11.806 1.00 77.25 93 GLU A C 1
ATOM 766 O O . GLU A 1 93 ? 7.758 -5.741 -12.566 1.00 77.25 93 GLU A O 1
ATOM 771 N N . ASN A 1 94 ? 9.369 -7.267 -12.217 1.00 66.44 94 ASN A N 1
ATOM 772 C CA . ASN A 1 94 ? 9.233 -7.916 -13.505 1.00 66.44 94 ASN A CA 1
ATOM 773 C C . ASN A 1 94 ? 8.589 -9.282 -13.275 1.00 66.44 94 ASN A C 1
ATOM 775 O O . ASN A 1 94 ? 9.088 -10.108 -12.515 1.00 66.44 94 ASN A O 1
ATOM 779 N N . THR A 1 95 ? 7.502 -9.556 -13.990 1.00 59.25 95 THR A N 1
ATOM 780 C CA . THR A 1 95 ? 6.811 -10.856 -13.995 1.00 59.25 95 THR A CA 1
ATOM 781 C C . THR A 1 95 ? 7.678 -12.014 -14.522 1.00 59.25 95 THR A C 1
ATOM 783 O O . THR A 1 95 ? 7.242 -13.160 -14.494 1.00 59.25 95 THR A O 1
ATOM 786 N N . GLY A 1 96 ? 8.906 -11.737 -14.978 1.00 54.03 96 GLY A N 1
ATOM 787 C CA . GLY A 1 96 ? 9.835 -12.705 -15.564 1.00 54.03 96 GLY A CA 1
ATOM 788 C C . GLY A 1 96 ? 10.814 -13.393 -14.605 1.00 54.03 96 GLY A C 1
ATOM 789 O O . GLY A 1 96 ? 11.485 -14.327 -15.032 1.00 54.03 96 GLY A O 1
ATOM 790 N N . SER A 1 97 ? 10.930 -12.995 -13.335 1.00 53.12 97 SER A N 1
ATOM 791 C CA . SER A 1 97 ? 12.027 -13.493 -12.488 1.00 53.12 97 SER A CA 1
ATOM 792 C C . SER A 1 97 ? 11.632 -13.627 -11.015 1.00 53.12 97 SER A C 1
ATOM 794 O O . SER A 1 97 ? 12.077 -12.884 -10.143 1.00 53.12 97 SER A O 1
ATOM 796 N N . LYS A 1 98 ? 10.900 -14.700 -10.683 1.00 54.31 98 LYS A N 1
ATOM 797 C CA . LYS A 1 98 ? 10.815 -15.180 -9.287 1.00 54.31 98 LYS A CA 1
ATOM 798 C C . LYS A 1 98 ? 12.210 -15.267 -8.634 1.00 54.31 98 LYS A C 1
ATOM 800 O O . LYS A 1 98 ? 12.348 -14.978 -7.455 1.00 54.31 98 LYS A O 1
ATOM 805 N N . LEU A 1 99 ? 13.244 -15.579 -9.421 1.00 53.44 99 LEU A N 1
ATOM 806 C CA . LEU A 1 99 ? 14.651 -15.609 -9.015 1.00 53.44 99 LEU A CA 1
ATOM 807 C C . LEU A 1 99 ? 15.208 -14.260 -8.520 1.00 53.44 99 LEU A C 1
ATOM 809 O O . LEU A 1 99 ? 15.989 -14.262 -7.575 1.00 53.44 99 LEU A O 1
ATOM 813 N N . GLU A 1 100 ? 14.809 -13.112 -9.078 1.00 54.28 100 GLU A N 1
ATOM 814 C CA . GLU A 1 100 ? 15.342 -11.806 -8.643 1.00 54.28 100 GLU A CA 1
ATOM 815 C C . GLU A 1 100 ? 14.811 -11.395 -7.263 1.00 54.28 100 GLU A C 1
ATOM 817 O O . GLU A 1 100 ? 15.562 -10.846 -6.459 1.00 54.28 100 GLU A O 1
ATOM 822 N N . LEU A 1 101 ? 13.567 -11.760 -6.931 1.00 56.22 101 LEU A N 1
ATOM 823 C CA . LEU A 1 101 ? 13.002 -11.608 -5.582 1.00 56.22 101 LEU A CA 1
ATOM 824 C C . LEU A 1 101 ? 13.735 -12.476 -4.541 1.00 56.22 101 LEU A C 1
ATOM 826 O O . LEU A 1 101 ? 13.957 -12.035 -3.407 1.00 56.22 101 LEU A O 1
ATOM 830 N N . PHE A 1 102 ? 14.178 -13.678 -4.933 1.00 58.25 102 PHE A N 1
ATOM 831 C CA . PHE A 1 102 ? 15.058 -14.510 -4.106 1.00 58.25 102 PHE A CA 1
ATOM 832 C C . PHE A 1 102 ? 16.442 -13.871 -3.922 1.00 58.25 102 PHE A C 1
ATOM 834 O O . PHE A 1 102 ? 16.931 -13.822 -2.795 1.00 58.25 102 PHE A O 1
ATOM 841 N N . PHE A 1 103 ? 17.057 -13.324 -4.978 1.00 57.94 103 PHE A N 1
ATOM 842 C CA . PHE A 1 103 ? 18.364 -12.660 -4.870 1.00 57.94 103 PHE A CA 1
ATOM 843 C C . PHE A 1 103 ? 18.312 -11.356 -4.059 1.00 57.94 103 PHE A C 1
ATOM 845 O O . PHE A 1 103 ? 19.235 -11.092 -3.288 1.00 57.94 103 PHE A O 1
ATOM 852 N N . GLY A 1 104 ? 17.238 -10.568 -4.170 1.00 57.66 104 GLY A N 1
ATOM 853 C CA . GLY A 1 104 ? 17.026 -9.369 -3.351 1.00 57.66 104 GLY A CA 1
ATOM 854 C C . GLY A 1 104 ? 16.881 -9.702 -1.866 1.00 57.66 104 GLY A C 1
ATOM 855 O O . GLY A 1 104 ? 17.571 -9.120 -1.026 1.00 57.66 104 GLY A O 1
ATOM 856 N N . SER A 1 105 ? 16.072 -10.718 -1.550 1.00 64.69 105 SER A N 1
ATOM 857 C CA . SER A 1 105 ? 15.911 -11.211 -0.178 1.00 64.69 105 SER A CA 1
ATOM 858 C C . SER A 1 105 ? 17.225 -11.781 0.367 1.00 64.69 105 SER A C 1
ATOM 860 O O . SER A 1 105 ? 17.626 -11.454 1.479 1.00 64.69 105 SER A O 1
ATOM 862 N N . PHE A 1 106 ? 17.952 -12.574 -0.427 1.00 66.31 106 PHE A N 1
ATOM 863 C CA . PHE A 1 106 ? 19.234 -13.159 -0.029 1.00 66.31 106 PHE A CA 1
ATOM 864 C C . PHE A 1 106 ? 20.302 -12.097 0.268 1.00 66.31 106 PHE A C 1
ATOM 866 O O . PHE A 1 106 ? 21.001 -12.192 1.275 1.00 66.31 106 PHE A O 1
ATOM 873 N N . ARG A 1 107 ? 20.400 -11.044 -0.557 1.00 67.38 107 ARG A N 1
ATOM 874 C CA . ARG A 1 107 ? 21.329 -9.928 -0.306 1.00 67.38 107 ARG A CA 1
ATOM 875 C C . ARG A 1 107 ? 20.969 -9.159 0.962 1.00 67.38 107 ARG A C 1
ATOM 877 O O . ARG A 1 107 ? 21.876 -8.815 1.714 1.00 67.38 107 ARG A O 1
ATOM 884 N N . PHE A 1 108 ? 19.682 -8.934 1.226 1.00 72.00 108 PHE A N 1
ATOM 885 C CA . PHE A 1 108 ? 19.231 -8.306 2.470 1.00 72.00 108 PHE A CA 1
ATOM 886 C C . PHE A 1 108 ? 19.628 -9.135 3.701 1.00 72.00 108 PHE A C 1
ATOM 888 O O . PHE A 1 108 ? 20.246 -8.602 4.620 1.00 72.00 108 PHE A O 1
ATOM 895 N N . TRP A 1 109 ? 19.364 -10.447 3.688 1.00 75.12 109 TRP A N 1
ATOM 896 C CA . TRP A 1 109 ? 19.731 -11.340 4.793 1.00 75.12 109 TRP A CA 1
ATOM 897 C C . TRP A 1 109 ? 21.248 -11.448 4.997 1.00 75.12 109 TRP A C 1
ATOM 899 O O . TRP A 1 109 ? 21.697 -11.446 6.139 1.00 75.12 109 TRP A O 1
ATOM 909 N N . MET A 1 110 ? 22.040 -11.461 3.920 1.00 72.62 110 MET A N 1
ATOM 910 C CA . MET A 1 110 ? 23.509 -11.457 3.990 1.00 72.62 110 MET A CA 1
ATOM 911 C C . MET A 1 110 ? 24.073 -10.158 4.579 1.00 72.62 110 MET A C 1
ATOM 913 O O . MET A 1 110 ? 25.028 -10.186 5.356 1.00 72.62 110 MET A O 1
ATOM 917 N N . ILE A 1 111 ? 23.499 -9.004 4.227 1.00 73.75 111 ILE A N 1
ATOM 918 C CA . ILE A 1 111 ? 23.916 -7.712 4.790 1.00 73.75 111 ILE A CA 1
ATOM 919 C C . ILE A 1 111 ? 23.532 -7.641 6.271 1.00 73.75 111 ILE A C 1
ATOM 921 O O . ILE A 1 111 ? 24.371 -7.293 7.099 1.00 73.75 111 ILE A O 1
ATOM 925 N N . LEU A 1 112 ? 22.303 -8.032 6.617 1.00 75.06 112 LEU A N 1
ATOM 926 C CA . LEU A 1 112 ? 21.828 -8.047 8.000 1.00 75.06 112 LEU A CA 1
ATOM 927 C C . LEU A 1 112 ? 22.665 -8.991 8.876 1.00 75.06 112 LEU A C 1
ATOM 929 O O . LEU A 1 112 ? 23.096 -8.592 9.956 1.00 75.06 112 LEU A O 1
ATOM 933 N N . SER A 1 113 ? 22.979 -10.200 8.393 1.00 72.19 113 SER A N 1
ATOM 934 C CA . SER A 1 113 ? 23.833 -11.140 9.131 1.00 72.19 113 SER A CA 1
ATOM 935 C C . SER A 1 113 ? 25.246 -10.592 9.326 1.00 72.19 113 SER A C 1
ATOM 937 O O . SER A 1 113 ? 25.817 -10.736 10.404 1.00 72.19 113 SER A O 1
ATOM 939 N N . SER A 1 114 ? 25.800 -9.925 8.310 1.00 70.06 114 SER A N 1
ATOM 940 C CA . SER A 1 114 ? 27.134 -9.318 8.384 1.00 70.06 114 SER A CA 1
ATOM 941 C C . SER A 1 114 ? 27.184 -8.177 9.402 1.00 70.06 114 SER A C 1
ATOM 943 O O . SER A 1 114 ? 28.139 -8.092 10.170 1.00 70.06 114 SER A O 1
ATOM 945 N N . ILE A 1 115 ? 26.144 -7.338 9.462 1.00 72.00 115 ILE A N 1
ATOM 946 C CA . ILE A 1 115 ? 26.028 -6.263 10.457 1.00 72.00 115 ILE A CA 1
ATOM 947 C C . ILE A 1 115 ? 25.926 -6.851 11.867 1.00 72.00 115 ILE A C 1
ATOM 949 O O . ILE A 1 115 ? 26.669 -6.428 12.745 1.00 72.00 115 ILE A O 1
ATOM 953 N N . CYS A 1 116 ? 25.088 -7.870 12.085 1.00 67.00 116 CYS A N 1
ATOM 954 C CA . CYS A 1 116 ? 24.963 -8.516 13.395 1.00 67.00 116 CYS A CA 1
ATOM 955 C C . CYS A 1 116 ? 26.281 -9.152 13.873 1.00 67.00 116 CYS A C 1
ATOM 957 O O . CYS A 1 116 ? 26.636 -9.015 15.042 1.00 67.00 116 CYS A O 1
ATOM 959 N N . ILE A 1 117 ? 27.031 -9.809 12.978 1.00 70.50 117 ILE A N 1
ATOM 960 C CA . ILE A 1 117 ? 28.338 -10.407 13.301 1.00 70.50 117 ILE A CA 1
ATOM 961 C C . ILE A 1 117 ? 29.372 -9.318 13.615 1.00 70.50 117 ILE A C 1
ATOM 963 O O . ILE A 1 117 ? 30.106 -9.433 14.595 1.00 70.50 117 ILE A O 1
ATOM 967 N N . LEU A 1 118 ? 29.410 -8.237 12.831 1.00 61.88 118 LEU A N 1
ATOM 968 C CA . LEU A 1 118 ? 30.309 -7.109 13.081 1.00 61.88 118 LEU A CA 1
ATOM 969 C C . LEU A 1 118 ? 29.975 -6.387 14.390 1.00 61.88 118 LEU A C 1
ATOM 971 O O . LEU A 1 118 ? 30.893 -6.032 15.120 1.00 61.88 118 LEU A O 1
ATOM 975 N N . SER A 1 119 ? 28.695 -6.224 14.736 1.00 59.19 119 SER A N 1
ATOM 976 C CA . SER A 1 119 ? 28.272 -5.676 16.032 1.00 59.19 119 SER A CA 1
ATOM 977 C C . SER A 1 119 ? 28.675 -6.575 17.203 1.00 59.19 119 SER A C 1
ATOM 979 O O . SER A 1 119 ? 29.051 -6.067 18.256 1.00 59.19 119 SER A O 1
ATOM 981 N N . PHE A 1 120 ? 28.652 -7.897 17.020 1.00 56.41 120 PHE A N 1
ATOM 982 C CA . PHE A 1 120 ? 29.093 -8.849 18.040 1.00 56.41 120 PHE A CA 1
ATOM 983 C C . PHE A 1 120 ? 30.619 -8.824 18.236 1.00 56.41 120 PHE A C 1
ATOM 985 O O . PHE A 1 120 ? 31.092 -8.803 19.368 1.00 56.41 120 PHE A O 1
ATOM 992 N N . ILE A 1 121 ? 31.394 -8.752 17.148 1.00 59.19 121 ILE A N 1
ATOM 993 C CA . ILE A 1 121 ? 32.867 -8.717 17.192 1.00 59.19 121 ILE A CA 1
ATOM 994 C C . ILE A 1 121 ? 33.381 -7.349 17.675 1.00 59.19 121 ILE A C 1
ATOM 996 O O . ILE A 1 121 ? 34.292 -7.285 18.501 1.00 59.19 121 ILE A O 1
ATOM 1000 N N . ALA A 1 122 ? 32.774 -6.248 17.220 1.00 53.00 122 ALA A N 1
ATOM 1001 C CA . ALA A 1 122 ? 33.136 -4.894 17.645 1.00 53.00 122 ALA A CA 1
ATOM 1002 C C . ALA A 1 122 ? 32.687 -4.577 19.084 1.00 53.00 122 ALA A C 1
ATOM 1004 O O . ALA A 1 122 ? 33.308 -3.752 19.751 1.00 53.00 122 ALA A O 1
ATOM 1005 N N . GLY A 1 123 ? 31.646 -5.250 19.590 1.00 46.00 123 GLY A N 1
ATOM 1006 C CA . GLY A 1 123 ? 31.150 -5.090 20.961 1.00 46.00 123 GLY A CA 1
ATOM 1007 C C . GLY A 1 123 ? 32.049 -5.696 22.047 1.00 46.00 123 GLY A C 1
ATOM 1008 O O . GLY A 1 123 ? 31.874 -5.375 23.219 1.00 46.00 123 GLY A O 1
ATOM 1009 N N . THR A 1 124 ? 33.028 -6.538 21.691 1.00 50.53 124 THR A N 1
ATOM 1010 C CA . THR A 1 124 ? 33.909 -7.214 22.666 1.00 50.53 124 THR A CA 1
ATOM 1011 C C . THR A 1 124 ? 35.268 -6.545 22.904 1.00 50.53 124 THR A C 1
ATOM 1013 O O . THR A 1 124 ? 36.023 -7.019 23.750 1.00 50.53 124 THR A O 1
ATOM 1016 N N . THR A 1 125 ? 35.609 -5.449 22.211 1.00 45.25 125 THR A N 1
ATOM 1017 C CA . THR A 1 125 ? 36.977 -4.882 22.246 1.00 45.25 125 THR A CA 1
ATOM 1018 C C . THR A 1 125 ? 37.118 -3.448 22.769 1.00 45.25 125 THR A C 1
ATOM 1020 O O .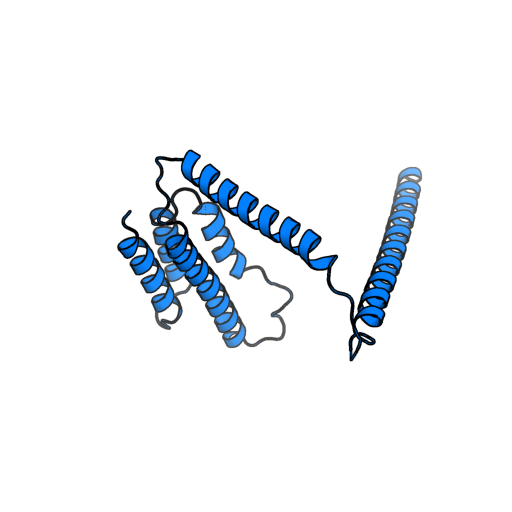 THR A 1 125 ? 38.191 -2.872 22.618 1.00 45.25 125 THR A O 1
ATOM 1023 N N . SER A 1 126 ? 36.125 -2.851 23.441 1.00 37.22 126 SER A N 1
ATOM 1024 C CA . SER A 1 126 ? 36.373 -1.581 24.153 1.00 37.22 126 SER A CA 1
ATOM 1025 C C . SER A 1 126 ? 35.646 -1.451 25.498 1.00 37.22 126 SER A C 1
ATOM 1027 O O . SER A 1 126 ? 34.552 -0.903 25.601 1.00 37.22 126 SER A O 1
ATOM 1029 N N . THR A 1 127 ? 36.318 -1.898 26.556 1.00 41.62 127 THR A N 1
ATOM 1030 C CA . THR A 1 127 ? 36.354 -1.236 27.876 1.00 41.62 127 THR A CA 1
ATOM 1031 C C . THR A 1 127 ? 36.897 0.193 27.681 1.00 41.62 127 THR A C 1
ATOM 1033 O O . THR A 1 127 ? 37.902 0.320 26.989 1.00 41.62 127 THR A O 1
ATOM 1036 N N . THR A 1 128 ? 36.419 1.335 28.197 1.00 41.19 128 THR A N 1
ATOM 1037 C CA . THR A 1 128 ? 35.583 1.807 29.341 1.00 41.19 128 THR A CA 1
ATOM 1038 C C . THR A 1 128 ? 35.651 3.376 29.296 1.00 41.19 128 THR A C 1
ATOM 1040 O O . THR A 1 128 ? 36.435 3.853 28.471 1.00 41.19 128 THR A O 1
ATOM 1043 N N . PRO A 1 129 ? 35.014 4.230 30.153 1.00 45.88 129 PRO A N 1
ATOM 1044 C CA . PRO A 1 129 ? 34.121 4.000 31.304 1.00 45.88 129 PRO A CA 1
ATOM 1045 C C . PRO A 1 129 ? 32.812 4.850 31.326 1.00 45.88 129 PRO A C 1
ATOM 1047 O O . PRO A 1 129 ? 32.551 5.695 30.477 1.00 45.88 129 PRO A O 1
ATOM 1050 N N . LEU A 1 130 ? 32.004 4.588 32.360 1.00 50.03 130 LEU A N 1
ATOM 1051 C CA . LEU A 1 130 ? 30.714 5.169 32.755 1.00 50.03 130 LEU A CA 1
ATOM 1052 C C . LEU A 1 130 ? 30.605 6.711 32.746 1.00 50.03 130 LEU A C 1
ATOM 1054 O O . LEU A 1 130 ? 31.349 7.385 33.455 1.00 50.03 130 LEU A O 1
ATOM 1058 N N . ALA A 1 131 ? 29.517 7.211 32.146 1.00 40.69 131 ALA A N 1
ATOM 1059 C CA . ALA A 1 131 ? 28.593 8.169 32.768 1.00 40.69 131 ALA A CA 1
ATOM 1060 C C . ALA A 1 131 ? 27.194 8.035 32.113 1.00 40.69 131 ALA A C 1
ATOM 1062 O O . ALA A 1 131 ? 27.082 8.066 30.893 1.00 40.69 131 ALA A O 1
ATOM 1063 N N . ASP A 1 132 ? 26.152 7.868 32.936 1.00 38.69 132 ASP A N 1
ATOM 1064 C CA . ASP A 1 132 ? 24.708 7.959 32.618 1.00 38.69 132 ASP A CA 1
ATOM 1065 C C . ASP A 1 132 ? 23.915 6.788 31.992 1.00 38.69 132 ASP A C 1
ATOM 1067 O O . ASP A 1 132 ? 22.841 6.989 31.428 1.00 38.69 132 ASP A O 1
ATOM 1071 N N . THR A 1 133 ? 24.296 5.529 32.230 1.00 42.94 133 THR A N 1
ATOM 1072 C CA . THR A 1 133 ? 23.426 4.354 31.948 1.00 42.94 133 THR A CA 1
ATOM 1073 C C . THR A 1 133 ? 22.810 3.695 33.190 1.00 42.94 133 THR A C 1
ATOM 1075 O O . THR A 1 133 ? 22.302 2.581 33.126 1.00 42.94 133 THR A O 1
ATOM 1078 N N . GLY A 1 134 ? 22.776 4.386 34.333 1.00 40.84 134 GLY A N 1
ATOM 1079 C CA . GLY A 1 134 ? 22.218 3.840 35.581 1.00 40.84 134 GLY A CA 1
ATOM 1080 C C . GLY A 1 134 ? 20.684 3.788 35.668 1.00 40.84 134 GLY A C 1
ATOM 1081 O O . GLY A 1 134 ? 20.157 3.130 36.562 1.00 40.84 134 GLY A O 1
ATOM 1082 N N . ASN A 1 135 ? 19.954 4.461 34.770 1.00 45.56 135 ASN A N 1
ATOM 1083 C CA . ASN A 1 135 ? 18.492 4.604 34.880 1.00 45.56 135 ASN A CA 1
ATOM 1084 C C . ASN A 1 135 ? 17.677 3.872 33.806 1.00 45.56 135 ASN A C 1
ATOM 1086 O O . ASN A 1 135 ? 16.471 3.708 33.981 1.00 45.56 135 ASN A O 1
ATOM 1090 N N . PHE A 1 136 ? 18.298 3.408 32.718 1.00 48.22 136 PHE A N 1
ATOM 1091 C CA . PHE A 1 136 ? 17.550 2.748 31.643 1.00 48.22 136 PHE A CA 1
ATOM 1092 C C . PHE A 1 136 ? 17.276 1.263 31.944 1.00 48.22 136 PHE A C 1
ATOM 1094 O O . PHE A 1 136 ? 16.216 0.753 31.592 1.00 48.22 136 PHE A O 1
ATOM 1101 N N . ASP A 1 137 ? 18.165 0.597 32.691 1.00 53.59 137 ASP A N 1
ATOM 1102 C CA . ASP A 1 137 ? 18.108 -0.860 32.902 1.00 53.59 137 ASP A CA 1
ATOM 1103 C C . ASP A 1 137 ? 17.177 -1.312 34.046 1.00 53.59 137 ASP A C 1
ATOM 1105 O O . ASP A 1 137 ? 16.702 -2.444 34.080 1.00 53.59 137 ASP A O 1
ATOM 1109 N N . ARG A 1 138 ? 16.852 -0.424 34.997 1.00 53.38 138 ARG A N 1
ATOM 1110 C CA . ARG A 1 138 ? 15.912 -0.749 36.090 1.00 53.38 138 ARG A CA 1
ATOM 1111 C C . ARG A 1 138 ? 14.447 -0.646 35.678 1.00 53.38 138 ARG A C 1
ATOM 1113 O O . ARG A 1 138 ? 13.615 -1.357 36.238 1.00 53.38 138 ARG A O 1
ATOM 1120 N N . ASN A 1 139 ? 14.121 0.238 34.736 1.00 57.88 139 ASN A N 1
ATOM 1121 C CA . ASN A 1 139 ? 12.747 0.398 34.263 1.00 57.88 139 ASN A CA 1
ATOM 1122 C C . ASN A 1 139 ? 12.371 -0.697 33.265 1.00 57.88 139 ASN A C 1
ATOM 1124 O O . ASN A 1 139 ? 11.269 -1.225 33.358 1.00 57.88 139 ASN A O 1
ATOM 1128 N N . SER A 1 140 ? 13.287 -1.092 32.376 1.00 58.25 140 SER A N 1
ATOM 1129 C CA . SER A 1 140 ? 13.073 -2.222 31.466 1.00 58.25 140 SER A CA 1
ATOM 1130 C C . SER A 1 140 ? 12.844 -3.523 32.241 1.00 58.25 140 SER A C 1
ATOM 1132 O O . SER A 1 140 ? 11.850 -4.201 31.997 1.00 58.25 140 SER A O 1
ATOM 1134 N N . LEU A 1 141 ? 13.686 -3.829 33.236 1.00 67.38 141 LEU A N 1
ATOM 1135 C CA . LEU A 1 141 ? 13.557 -5.044 34.048 1.00 67.38 141 LEU A CA 1
ATOM 1136 C C . LEU A 1 141 ? 12.235 -5.088 34.834 1.00 67.38 141 LEU A C 1
ATOM 1138 O O . LEU A 1 141 ? 11.574 -6.121 34.862 1.00 67.38 141 LEU A O 1
ATOM 1142 N N . LYS A 1 142 ? 11.801 -3.955 35.406 1.00 70.12 142 LYS A N 1
ATOM 1143 C CA . LYS A 1 142 ? 10.498 -3.855 36.086 1.00 70.12 142 LYS A CA 1
ATOM 1144 C C . LYS A 1 142 ? 9.316 -4.058 35.142 1.00 70.12 142 LYS A C 1
ATOM 1146 O O . LYS A 1 142 ? 8.326 -4.654 35.550 1.00 70.12 142 LYS A O 1
ATOM 1151 N N . ILE A 1 143 ? 9.406 -3.567 33.905 1.00 71.81 143 ILE A N 1
ATOM 1152 C CA . ILE A 1 143 ? 8.357 -3.766 32.895 1.00 71.81 143 ILE A CA 1
ATOM 1153 C C . ILE A 1 143 ? 8.258 -5.249 32.525 1.00 71.81 143 ILE A C 1
ATOM 1155 O O . ILE A 1 143 ? 7.152 -5.779 32.464 1.00 71.81 143 ILE A O 1
ATOM 1159 N N . TYR A 1 144 ? 9.390 -5.937 32.342 1.00 73.31 144 TYR A N 1
ATOM 1160 C CA . TYR A 1 144 ? 9.389 -7.377 32.073 1.00 73.31 144 TYR A CA 1
ATOM 1161 C C . TYR A 1 144 ? 8.831 -8.187 33.248 1.00 73.31 144 TYR A C 1
ATOM 1163 O O . TYR A 1 144 ? 8.002 -9.067 33.029 1.00 73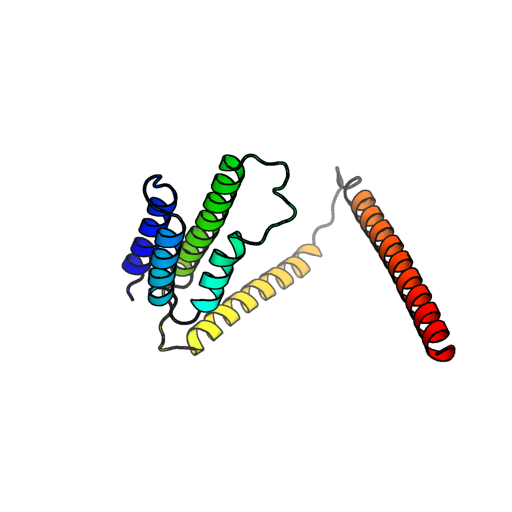.31 144 TYR A O 1
ATOM 1171 N N . GLU A 1 145 ? 9.207 -7.850 34.483 1.00 79.44 145 GLU A N 1
ATOM 1172 C CA . GLU A 1 145 ? 8.707 -8.533 35.682 1.00 79.44 145 GLU A CA 1
ATOM 1173 C C . GLU A 1 145 ? 7.194 -8.315 35.892 1.00 79.44 145 GLU A C 1
ATOM 1175 O O . GLU A 1 145 ? 6.481 -9.222 36.324 1.00 79.44 145 GLU A O 1
ATOM 1180 N N . ASP A 1 146 ? 6.674 -7.127 35.561 1.00 82.00 146 ASP A N 1
ATOM 1181 C CA . ASP A 1 146 ? 5.234 -6.846 35.615 1.00 82.00 146 ASP A CA 1
ATOM 1182 C C . ASP A 1 146 ? 4.468 -7.587 34.510 1.00 82.00 146 ASP A C 1
ATOM 1184 O O . ASP A 1 146 ? 3.435 -8.207 34.774 1.00 82.00 146 ASP A O 1
ATOM 1188 N N . MET A 1 147 ? 5.007 -7.613 33.285 1.00 79.12 147 MET A N 1
ATOM 1189 C CA . MET A 1 147 ? 4.426 -8.385 32.181 1.00 79.12 147 MET A CA 1
ATOM 1190 C C . MET A 1 147 ? 4.390 -9.886 32.489 1.00 79.12 147 MET A C 1
ATOM 1192 O O . MET A 1 147 ? 3.385 -10.541 32.213 1.00 79.12 147 MET A O 1
ATOM 1196 N N . GLU A 1 148 ? 5.443 -10.430 33.099 1.00 87.38 148 GLU A N 1
ATOM 1197 C CA . GLU A 1 148 ? 5.515 -11.838 33.499 1.00 87.38 148 GLU A CA 1
ATOM 1198 C C . GLU A 1 148 ? 4.477 -12.181 34.582 1.00 87.38 148 GLU A C 1
ATOM 1200 O O . GLU A 1 148 ? 3.764 -13.184 34.473 1.00 87.38 148 GLU A O 1
ATOM 1205 N N . LYS A 1 149 ? 4.293 -11.303 35.580 1.00 87.25 149 LYS A N 1
ATOM 1206 C CA . LYS A 1 149 ? 3.240 -11.452 36.604 1.00 87.25 149 LYS A CA 1
ATOM 1207 C C . LYS A 1 149 ? 1.838 -11.405 36.002 1.00 87.25 149 LYS A C 1
ATOM 1209 O O . LYS A 1 149 ? 0.986 -12.219 36.367 1.00 87.25 149 LYS A O 1
ATOM 1214 N N . GLN A 1 150 ? 1.589 -10.486 35.067 1.00 84.19 150 GLN A N 1
ATOM 1215 C CA . GLN A 1 150 ? 0.301 -10.403 34.373 1.00 84.19 150 GLN A CA 1
ATOM 1216 C C . GLN A 1 150 ? 0.019 -11.667 33.553 1.00 84.19 150 GLN A C 1
ATOM 1218 O O . GLN A 1 150 ? -1.110 -12.162 33.560 1.00 84.19 150 GLN A O 1
ATOM 1223 N N . LEU A 1 151 ? 1.038 -12.226 32.897 1.00 88.38 151 LEU A N 1
ATOM 1224 C CA . LEU A 1 151 ? 0.914 -13.454 32.112 1.00 88.38 151 LEU A CA 1
ATOM 1225 C C . LEU A 1 151 ? 0.564 -14.648 33.010 1.00 88.38 151 LEU A C 1
ATOM 1227 O O . LEU A 1 151 ? -0.389 -15.372 32.720 1.00 88.38 151 LEU A O 1
ATOM 1231 N N . HIS A 1 152 ? 1.235 -14.787 34.156 1.00 85.56 152 HIS A N 1
ATOM 1232 C CA . HIS A 1 152 ? 0.910 -15.819 35.144 1.00 85.56 152 HIS A CA 1
ATOM 1233 C C . HIS A 1 152 ? -0.517 -15.698 35.702 1.00 85.56 152 HIS A C 1
ATOM 1235 O O . HIS A 1 152 ? -1.220 -16.701 35.827 1.00 85.56 152 HIS A O 1
ATOM 1241 N N . LEU A 1 153 ? -0.984 -14.481 35.997 1.00 89.06 153 LEU A N 1
ATOM 1242 C CA . LEU A 1 153 ? -2.362 -14.254 36.454 1.00 89.06 153 LEU A CA 1
ATOM 1243 C C . LEU A 1 153 ? -3.393 -14.646 35.391 1.00 89.06 153 LEU A C 1
ATOM 1245 O O . LEU A 1 153 ? -4.408 -15.277 35.705 1.00 89.06 153 LEU A O 1
ATOM 1249 N N . LYS A 1 154 ? -3.135 -14.296 34.126 1.00 87.19 154 LYS A N 1
ATOM 1250 C CA . LYS A 1 154 ? -3.996 -14.691 33.006 1.00 87.19 154 LYS A CA 1
ATOM 1251 C C . LYS A 1 154 ? -4.010 -16.206 32.825 1.00 87.19 154 LYS A C 1
ATOM 1253 O O . LYS A 1 154 ? -5.096 -16.756 32.660 1.00 87.19 154 LYS A O 1
ATOM 1258 N N . GLN A 1 155 ? -2.862 -16.871 32.941 1.00 90.00 155 GLN A N 1
ATOM 1259 C CA . GLN A 1 155 ? -2.779 -18.329 32.858 1.00 90.00 155 GLN A CA 1
ATOM 1260 C C . GLN A 1 155 ? -3.607 -19.008 33.957 1.00 90.00 155 GLN A C 1
ATOM 1262 O O . GLN A 1 155 ? -4.460 -19.833 33.650 1.00 90.00 155 GLN A O 1
ATOM 1267 N N . ASN A 1 156 ? -3.473 -18.574 35.212 1.00 90.50 156 ASN A N 1
ATOM 1268 C CA . ASN A 1 156 ? -4.260 -19.126 36.322 1.00 90.50 156 ASN A CA 1
ATOM 1269 C C . ASN A 1 156 ? -5.773 -18.929 36.132 1.00 90.50 156 ASN A C 1
ATOM 1271 O O . ASN A 1 156 ? -6.568 -19.780 36.525 1.00 90.50 156 ASN A O 1
ATOM 1275 N N . THR A 1 157 ? -6.176 -17.810 35.524 1.00 89.94 157 THR A N 1
ATOM 1276 C CA . THR A 1 157 ? -7.589 -17.537 35.217 1.00 89.94 157 THR A CA 1
ATOM 1277 C C . THR A 1 157 ? -8.105 -18.469 34.119 1.00 89.94 157 THR A C 1
ATOM 1279 O O . THR A 1 157 ? -9.228 -18.959 34.195 1.00 89.94 157 THR A O 1
ATOM 1282 N N . ILE A 1 158 ? -7.288 -18.734 33.095 1.00 91.12 158 ILE A N 1
ATOM 1283 C CA . ILE A 1 158 ? -7.623 -19.696 32.039 1.00 91.12 158 ILE A CA 1
ATOM 1284 C C . ILE A 1 158 ? -7.767 -21.094 32.635 1.00 91.12 158 ILE A C 1
ATOM 1286 O O . ILE A 1 158 ? -8.742 -21.782 32.334 1.00 91.12 158 ILE A O 1
ATOM 1290 N N . ASP A 1 159 ? -6.852 -21.492 33.514 1.00 90.81 159 ASP A N 1
ATOM 1291 C CA . ASP A 1 159 ? -6.886 -22.806 34.151 1.00 90.81 159 ASP A CA 1
ATOM 1292 C C . ASP A 1 159 ? -8.117 -22.952 35.063 1.00 90.81 159 ASP A C 1
ATOM 1294 O O . ASP A 1 159 ? -8.792 -23.984 35.027 1.00 90.81 159 ASP A O 1
ATOM 1298 N N . SER A 1 160 ? -8.490 -21.904 35.813 1.00 89.94 160 SER A N 1
ATOM 1299 C CA . SER A 1 160 ? -9.697 -21.930 36.652 1.00 89.94 160 SER A CA 1
ATOM 1300 C C . SER A 1 160 ? -10.979 -22.004 35.823 1.00 89.94 160 SER A C 1
ATOM 1302 O O . SER A 1 160 ? -11.868 -22.792 36.140 1.00 89.94 160 SER A O 1
ATOM 1304 N N . LEU A 1 161 ? -11.073 -21.223 34.743 1.00 90.50 161 LEU A N 1
ATOM 1305 C CA . LEU A 1 161 ? -12.223 -21.248 33.835 1.00 90.50 161 LEU A CA 1
ATOM 1306 C C . LEU A 1 161 ? -12.329 -22.587 33.102 1.00 90.50 161 LEU A C 1
ATOM 1308 O O . LEU A 1 161 ? -13.427 -23.116 32.941 1.00 90.50 161 LEU A O 1
ATOM 1312 N N . SER A 1 162 ? -11.195 -23.163 32.701 1.00 90.75 162 SER A N 1
ATOM 1313 C CA . SER A 1 162 ? -11.143 -24.488 32.073 1.00 90.75 162 SER A CA 1
ATOM 1314 C C . SER A 1 162 ? -11.623 -25.569 33.039 1.00 90.75 162 SER A C 1
ATOM 1316 O O . SER A 1 162 ? -12.407 -26.437 32.660 1.00 90.75 162 SER A O 1
ATOM 1318 N N . TYR A 1 163 ? -11.223 -25.481 34.309 1.00 89.00 163 TYR A N 1
ATOM 1319 C CA . TYR A 1 163 ? -11.689 -26.388 35.353 1.00 89.00 163 TYR A CA 1
ATOM 1320 C C . TYR A 1 163 ? -13.195 -26.247 35.636 1.00 89.00 163 TYR A C 1
ATOM 1322 O O . TYR A 1 163 ? -13.896 -27.249 35.788 1.00 89.00 163 TYR A O 1
ATOM 1330 N N . GLU A 1 164 ? -13.724 -25.022 35.681 1.00 89.06 164 GLU A N 1
ATOM 1331 C CA . GLU A 1 164 ? -15.164 -24.792 35.856 1.00 89.06 164 GLU A CA 1
ATOM 1332 C C . GLU A 1 164 ? -15.987 -25.288 34.664 1.00 89.06 164 GLU A C 1
ATOM 1334 O O . GLU A 1 164 ? -17.033 -25.911 34.867 1.00 89.06 164 GLU A O 1
ATOM 1339 N N . LEU A 1 165 ? -15.502 -25.080 33.437 1.00 87.62 165 LEU A N 1
ATOM 1340 C CA . LEU A 1 165 ? -16.118 -25.618 32.223 1.00 87.62 165 LEU A CA 1
ATOM 1341 C C . LEU A 1 165 ? -16.170 -27.146 32.249 1.00 87.62 165 LEU A C 1
ATOM 1343 O O . LEU A 1 165 ? -17.222 -27.725 31.978 1.00 87.62 165 LEU A O 1
ATOM 1347 N N . GLU A 1 166 ? -15.075 -27.801 32.633 1.00 89.06 166 GLU A N 1
ATOM 1348 C CA . GLU A 1 166 ? -15.022 -29.262 32.728 1.00 89.06 166 GLU A CA 1
ATOM 1349 C C . GLU A 1 166 ? -15.979 -29.786 33.813 1.00 89.06 166 GLU A C 1
ATOM 1351 O O . GLU A 1 166 ? -16.707 -30.760 33.614 1.00 89.06 166 GLU A O 1
ATOM 1356 N N . LYS A 1 167 ? -16.075 -29.085 34.947 1.00 86.06 167 LYS A N 1
ATOM 1357 C CA . LYS A 1 167 ? -17.014 -29.420 36.027 1.00 86.06 167 LYS A CA 1
ATOM 1358 C C . LYS A 1 167 ? -18.480 -29.238 35.622 1.00 86.06 167 LYS A C 1
ATOM 1360 O O . LYS A 1 167 ? -19.326 -30.013 36.070 1.00 86.06 167 LYS A O 1
ATOM 1365 N N . LEU A 1 168 ? -18.795 -28.223 34.817 1.00 83.56 168 LEU A N 1
ATOM 1366 C CA . LEU A 1 168 ? -20.140 -28.014 34.271 1.00 83.56 168 LEU A CA 1
ATOM 1367 C C . LEU A 1 168 ? -20.487 -29.080 33.229 1.00 83.56 168 LEU A C 1
ATOM 1369 O O . LEU A 1 168 ? -21.595 -29.609 33.260 1.00 83.56 168 LEU A O 1
ATOM 1373 N N . ARG A 1 169 ? -19.523 -29.460 32.384 1.00 81.12 169 ARG A N 1
ATOM 1374 C CA . ARG A 1 169 ? -19.665 -30.543 31.404 1.00 81.12 169 ARG A CA 1
ATOM 1375 C C . ARG A 1 169 ? -19.919 -31.905 32.050 1.00 81.12 169 ARG A C 1
ATOM 1377 O O . ARG A 1 169 ? -20.684 -32.693 31.516 1.00 81.12 169 ARG A O 1
ATOM 1384 N N . LEU A 1 170 ? -19.307 -32.181 33.200 1.00 76.06 170 LEU A N 1
ATOM 1385 C CA . LEU A 1 170 ? -19.525 -33.424 33.954 1.00 76.06 170 LEU A CA 1
ATOM 1386 C C . LEU A 1 170 ? -20.851 -33.447 34.737 1.00 76.06 170 LEU A C 1
ATOM 1388 O O . LEU A 1 170 ? -21.205 -34.480 35.305 1.00 76.06 170 LEU A O 1
ATOM 1392 N N . ARG A 1 171 ? -21.566 -32.316 34.816 1.00 68.88 171 ARG A N 1
ATOM 1393 C CA . ARG A 1 171 ? -22.874 -32.190 35.483 1.00 68.88 171 ARG A CA 1
ATOM 1394 C C . ARG A 1 171 ? -24.068 -32.169 34.518 1.00 68.88 171 ARG A C 1
ATOM 1396 O O . ARG A 1 171 ? -25.193 -32.256 35.009 1.00 68.88 171 ARG A O 1
ATOM 1403 N N . SER A 1 172 ? -23.839 -32.026 33.210 1.00 54.62 172 SER A N 1
ATOM 1404 C CA . SER A 1 172 ? -24.851 -32.141 32.144 1.00 54.62 172 SER A CA 1
ATOM 1405 C C . SER A 1 172 ? -24.918 -33.555 31.589 1.00 54.62 172 SER A C 1
ATOM 1407 O O . SER A 1 172 ? -26.045 -34.028 31.337 1.00 54.62 172 SER A O 1
#

Foldseek 3Di:
DALVVLLVLLVVLLVVLPDPPDDPVNSLVSVLVSLCVQAVPCSVVLSVQLVCLPPDPPPPPPPDPVVSSVVNSVSNSVSSVVSNVCCVPLNTDDPPPPPSVVVVVVVVVVVVVVVVVCCVVVVPPDDDDDDDPPPPVVVVVVVVVVVVVVVVVVVVVVVVVVVVVVVVVVVD

pLDDT: mean 75.09, std 15.09, range [37.22, 93.56]

Sequence (172 aa):
MKKHTAIRLLRTQLQNIHNEDIKRDEWLISTTTVLLRVFPLSADKKIGQLEQIENNPGYFEDLPAQKRIAARKEKAERFLNNYIEEIEVMGTENTGSKLELFFGSFRFWMILSSICILSFIAGTTSTTPLADTGNFDRNSLKIYEDMEKQLHLKQNTIDSLSYELEKLRLRS

Organism: NCBI:txid2058175

Radius of gyration: 24.97 Å; chains: 1; bounding box: 62×51×53 Å

Secondary structure (DSSP, 8-state):
--HHHHHHHHHHHHHHHT-SSS-HHHHHHHHHHHHHHH-TTTHHHHHHHHHGGG--GGG-SSS-HHHHHHHHHHHHHHHHHHHHHHHHHH-PPPTT-HHHHHHHHHHHHHHHHHHHHHHHHHTTS-----SS-TTHHHHHHHHHHHHHHHHHHHHHHHHHHHHHHHHHHTT-